Protein AF-A0A4Q6BME8-F1 (afdb_monomer)

pLDDT: mean 77.39, std 13.32, range [43.38, 94.06]

Mean predicted aligned error: 13.31 Å

Solvent-accessible surface area (backbone atoms only — not comparable to full-atom values): 4879 Å² total; per-residue (Å²): 140,84,81,88,78,90,69,87,76,68,82,81,50,79,89,71,62,78,83,82,78,81,83,57,49,80,50,65,35,86,67,68,96,55,44,74,43,69,47,75,33,83,58,100,66,78,43,63,15,48,31,92,88,28,79,46,62,45,84,53,84,89,49,53,55,67,71,82,83,132

Secondary structure (DSSP, 8-state):
-------S-PPPPGGG--------EEEE--SSTTTT-EEEE-SS---EESSTT-SEE---TTS-S-----

Nearest PDB structures (foldseek):
  6i2p-assembly1_D  TM=7.563E-01  e=3.570E-03  Mycobacterium tuberculosis H37Rv
  7rj3-assembly3_C  TM=7.955E-01  e=2.166E-02  Mycobacterium tuberculosis
  8p5x-assembly1_G  TM=7.715E-01  e=1.658E-02  Corynebacterium glutamicum ATCC 13032
  3hx1-assembly1_A  TM=7.158E-01  e=7.205E-02  Synechocystis sp. PCC 6803
  4h87-assembly2_A  TM=4.811E-01  e=6.740E-02  Homo sapiens

Structure (mmCIF, N/CA/C/O backbone):
data_AF-A0A4Q6BME8-F1
#
_entry.id   AF-A0A4Q6BME8-F1
#
loop_
_atom_site.group_PDB
_atom_site.id
_atom_site.type_symbol
_atom_site.label_atom_id
_atom_site.label_alt_id
_atom_site.label_comp_id
_atom_site.label_asym_id
_atom_site.label_entity_id
_atom_site.label_seq_id
_atom_site.pdbx_PDB_ins_code
_atom_site.Cartn_x
_atom_site.Cartn_y
_atom_site.Cartn_z
_atom_site.occupancy
_atom_site.B_iso_or_equiv
_atom_site.auth_seq_id
_atom_site.auth_comp_id
_atom_site.auth_asym_id
_atom_site.auth_atom_id
_atom_site.pdbx_PDB_model_num
ATOM 1 N N . MET A 1 1 ? 38.781 -41.858 -32.121 1.00 58.47 1 MET A N 1
ATOM 2 C CA . MET A 1 1 ? 38.568 -40.941 -30.985 1.00 58.47 1 MET A CA 1
ATOM 3 C C . MET A 1 1 ? 39.710 -39.944 -30.952 1.00 58.47 1 MET A C 1
ATOM 5 O O . MET A 1 1 ? 40.852 -40.390 -30.944 1.00 58.47 1 MET A O 1
ATOM 9 N N . PRO A 1 2 ? 39.400 -38.643 -31.002 1.00 55.56 2 PRO A N 1
ATOM 10 C CA . PRO A 1 2 ? 40.094 -37.669 -30.171 1.00 55.56 2 PRO A CA 1
ATOM 11 C C . PRO A 1 2 ? 39.116 -36.822 -29.339 1.00 55.56 2 PRO A C 1
ATOM 13 O O . PRO A 1 2 ? 37.945 -36.668 -29.684 1.00 55.56 2 PRO A O 1
ATOM 16 N N . ASP A 1 3 ? 39.657 -36.353 -28.222 1.00 58.78 3 ASP A N 1
ATOM 17 C CA . ASP A 1 3 ? 39.046 -35.665 -27.092 1.00 58.78 3 ASP A CA 1
ATOM 18 C C . ASP A 1 3 ? 38.518 -34.248 -27.360 1.00 58.78 3 ASP A C 1
ATOM 20 O O . ASP A 1 3 ? 39.047 -33.510 -28.186 1.00 58.78 3 ASP A O 1
ATOM 24 N N . SER A 1 4 ? 37.513 -33.914 -26.540 1.00 72.38 4 SER A N 1
ATOM 25 C CA . SER A 1 4 ? 37.294 -32.664 -25.795 1.00 72.38 4 SER A CA 1
ATOM 26 C C . SER A 1 4 ? 37.533 -31.310 -26.473 1.0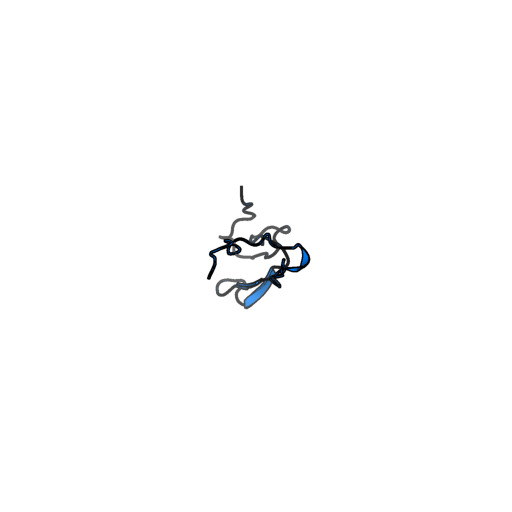0 72.38 4 SER A C 1
ATOM 28 O O . SER A 1 4 ? 38.670 -30.904 -26.708 1.00 72.38 4 SER A O 1
ATOM 30 N N . ILE A 1 5 ? 36.451 -30.530 -26.589 1.00 60.41 5 ILE A N 1
ATOM 31 C CA . ILE A 1 5 ? 36.500 -29.091 -26.304 1.00 60.41 5 ILE A CA 1
ATOM 32 C C . ILE A 1 5 ? 35.328 -28.770 -25.371 1.00 60.41 5 ILE A C 1
ATOM 34 O O . ILE A 1 5 ? 34.161 -28.945 -25.721 1.00 60.41 5 ILE A O 1
ATOM 38 N N . ASP A 1 6 ? 35.689 -28.349 -24.164 1.00 60.94 6 ASP A N 1
ATOM 39 C CA . ASP A 1 6 ? 34.853 -27.824 -23.092 1.00 60.94 6 ASP A CA 1
ATOM 40 C C . ASP A 1 6 ? 33.981 -26.641 -23.545 1.00 60.94 6 ASP A C 1
ATOM 42 O O . ASP A 1 6 ? 34.315 -25.482 -23.314 1.00 60.94 6 ASP A O 1
ATOM 46 N N . ASP A 1 7 ? 32.827 -26.922 -24.146 1.00 57.19 7 ASP A N 1
ATOM 47 C CA . ASP A 1 7 ? 31.845 -25.893 -24.531 1.00 57.19 7 ASP A CA 1
ATOM 48 C C . ASP A 1 7 ? 30.682 -25.798 -23.526 1.00 57.19 7 ASP A C 1
ATOM 50 O O . ASP A 1 7 ? 29.562 -25.395 -23.844 1.00 57.19 7 ASP A O 1
ATOM 54 N N . THR A 1 8 ? 30.929 -26.199 -22.274 1.00 63.75 8 THR A N 1
ATOM 55 C CA . THR A 1 8 ? 29.909 -26.134 -21.213 1.00 63.75 8 THR A CA 1
ATOM 56 C C . THR A 1 8 ? 29.584 -24.681 -20.840 1.00 63.75 8 THR A C 1
ATOM 58 O O . THR A 1 8 ? 28.477 -24.390 -20.389 1.00 63.75 8 THR A O 1
ATOM 61 N N . THR A 1 9 ? 30.512 -23.750 -21.081 1.00 70.81 9 THR A N 1
ATOM 62 C CA . THR A 1 9 ? 30.337 -22.321 -20.793 1.00 70.81 9 THR A CA 1
ATOM 63 C C . THR A 1 9 ? 30.196 -21.537 -22.093 1.00 70.81 9 THR A C 1
ATOM 65 O O . THR A 1 9 ? 31.171 -21.040 -22.649 1.00 70.81 9 THR A O 1
ATOM 68 N N . ARG A 1 10 ? 28.954 -21.399 -22.565 1.00 73.12 10 ARG A N 1
ATOM 69 C CA . ARG A 1 10 ? 28.606 -20.513 -23.682 1.00 73.12 10 ARG A CA 1
ATOM 70 C C . ARG A 1 10 ? 28.268 -19.122 -23.150 1.00 73.12 10 ARG A C 1
ATOM 72 O O . ARG A 1 10 ? 27.393 -18.995 -22.295 1.00 73.12 10 ARG A O 1
ATOM 79 N N . GLU A 1 11 ? 28.898 -18.078 -23.686 1.00 70.56 11 GLU A N 1
ATOM 80 C CA . GLU A 1 11 ? 28.467 -16.702 -23.419 1.00 70.56 11 GLU A CA 1
ATOM 81 C C . GLU A 1 11 ? 27.009 -16.518 -23.862 1.00 70.56 11 GLU A C 1
ATOM 83 O O . GLU A 1 11 ? 26.628 -16.857 -24.990 1.00 70.56 11 GLU A O 1
ATOM 88 N N . ALA A 1 12 ? 26.175 -16.007 -22.955 1.00 66.38 12 ALA A N 1
ATOM 89 C CA . ALA A 1 12 ? 24.784 -15.715 -23.259 1.00 66.38 12 ALA A CA 1
ATOM 90 C C . ALA A 1 12 ? 24.733 -14.619 -24.325 1.00 66.38 12 ALA A C 1
ATOM 92 O O . ALA A 1 12 ? 25.239 -13.511 -24.125 1.00 66.38 12 ALA A O 1
ATOM 93 N N . ARG A 1 13 ? 24.121 -14.916 -25.474 1.00 77.31 13 ARG A N 1
ATOM 94 C CA . ARG A 1 13 ? 23.888 -13.888 -26.487 1.00 77.31 13 ARG A CA 1
ATOM 95 C C . ARG A 1 13 ? 22.801 -12.961 -25.970 1.00 77.31 13 ARG A C 1
ATOM 97 O O . ARG A 1 13 ? 21.895 -13.388 -25.267 1.00 77.31 13 ARG A O 1
ATOM 104 N N . LEU A 1 14 ? 22.833 -11.701 -26.383 1.00 66.12 14 LEU A N 1
ATOM 105 C CA . LEU A 1 14 ? 21.798 -10.729 -26.012 1.00 66.12 14 LEU A CA 1
ATOM 106 C C . LEU A 1 14 ? 20.389 -11.195 -26.444 1.00 66.12 14 LEU A C 1
ATOM 108 O O . LEU A 1 14 ? 19.406 -10.892 -25.781 1.00 66.12 14 LEU A O 1
ATOM 112 N N . ALA A 1 15 ? 20.311 -12.006 -27.507 1.00 71.94 15 ALA A N 1
ATOM 113 C CA . ALA A 1 15 ? 19.094 -12.677 -27.970 1.00 71.94 15 ALA A CA 1
ATOM 114 C C . ALA A 1 15 ? 18.585 -13.800 -27.039 1.00 71.94 15 ALA A C 1
ATOM 116 O O . ALA A 1 15 ? 17.416 -14.163 -27.123 1.00 71.94 15 ALA A O 1
ATOM 117 N N . ASP A 1 16 ? 19.443 -14.332 -26.165 1.00 75.88 16 ASP A N 1
ATOM 118 C CA . ASP A 1 16 ? 19.113 -15.365 -25.176 1.00 75.88 16 ASP A CA 1
ATOM 119 C C . ASP A 1 16 ? 18.647 -14.750 -23.837 1.00 75.88 16 ASP A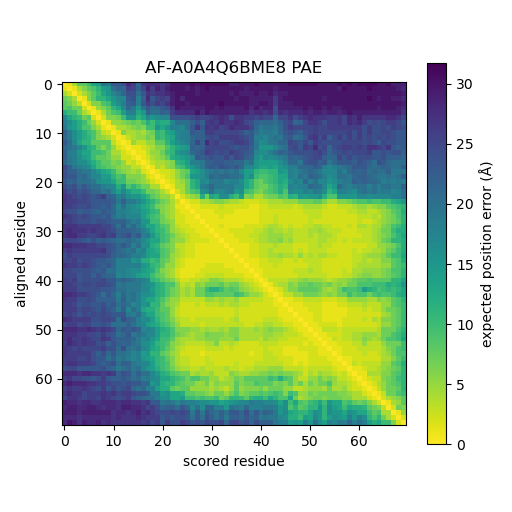 C 1
ATOM 121 O O . ASP A 1 16 ? 18.246 -15.468 -22.920 1.00 75.88 16 ASP A O 1
ATOM 125 N N . LEU A 1 17 ? 18.705 -13.419 -23.694 1.00 77.12 17 LEU A N 1
ATOM 126 C CA . LEU A 1 17 ? 18.230 -12.724 -22.501 1.00 77.12 17 LEU A CA 1
ATOM 127 C C . LEU A 1 17 ? 16.704 -12.584 -22.550 1.00 77.12 17 LEU A C 1
ATOM 129 O O . LEU A 1 17 ? 16.152 -11.816 -23.338 1.00 77.12 17 LEU A O 1
ATOM 133 N N . HIS A 1 18 ? 16.015 -13.304 -21.667 1.00 75.06 18 HIS A N 1
ATOM 134 C CA . HIS A 1 18 ? 14.574 -13.174 -21.479 1.00 75.06 18 HIS A CA 1
ATOM 135 C C . HIS A 1 18 ? 14.257 -12.176 -20.362 1.00 75.06 18 HIS A C 1
ATOM 137 O O . HIS A 1 18 ? 14.630 -12.374 -19.206 1.00 75.06 18 HIS A O 1
ATOM 143 N N . THR A 1 19 ? 13.514 -11.120 -20.695 1.00 66.81 19 THR A N 1
ATOM 144 C CA . THR A 1 19 ? 13.007 -10.157 -19.710 1.00 66.81 19 THR A CA 1
ATOM 145 C C . THR A 1 19 ? 11.660 -10.631 -19.172 1.00 66.81 19 THR A C 1
ATOM 147 O O . THR A 1 19 ? 10.647 -10.564 -19.869 1.00 66.81 19 THR A O 1
ATOM 150 N N . LEU A 1 20 ? 11.631 -11.085 -17.918 1.00 60.75 20 LEU A N 1
ATOM 151 C CA . LEU A 1 20 ? 10.382 -11.317 -17.197 1.00 60.75 20 LEU A CA 1
ATOM 152 C C . LEU A 1 20 ? 9.873 -9.986 -16.634 1.00 60.75 20 LEU A C 1
ATOM 154 O O . LEU A 1 20 ? 10.473 -9.414 -15.726 1.00 60.75 20 LEU A O 1
ATOM 158 N N . VAL A 1 21 ? 8.750 -9.502 -17.160 1.00 62.53 21 VAL A N 1
ATOM 159 C CA . VAL A 1 21 ? 8.045 -8.346 -16.595 1.00 62.53 21 VAL A CA 1
ATOM 160 C C . VAL A 1 21 ? 7.043 -8.862 -15.570 1.00 62.53 21 VAL A C 1
ATOM 162 O O . VAL A 1 21 ? 6.000 -9.405 -15.937 1.00 62.53 21 VAL A O 1
ATOM 165 N N . VAL A 1 22 ? 7.355 -8.701 -14.285 1.00 63.84 22 VAL A N 1
ATOM 166 C CA . VAL A 1 22 ? 6.393 -8.966 -13.209 1.00 63.84 22 VAL A CA 1
ATOM 167 C C . VAL A 1 22 ? 5.299 -7.902 -13.299 1.00 63.84 22 VAL A C 1
ATOM 169 O O . VAL A 1 22 ? 5.540 -6.718 -13.071 1.00 63.84 22 VAL A O 1
ATOM 172 N N . ARG A 1 23 ? 4.103 -8.319 -13.720 1.00 67.88 23 ARG A N 1
ATOM 173 C CA . ARG A 1 23 ? 2.935 -7.455 -13.935 1.00 67.88 23 ARG A CA 1
ATOM 174 C C . ARG A 1 23 ? 2.272 -7.130 -12.596 1.00 67.88 23 ARG A C 1
ATOM 176 O O . ARG A 1 23 ? 1.226 -7.681 -12.290 1.00 67.88 23 ARG A O 1
ATOM 183 N N . GLY A 1 24 ? 2.903 -6.238 -11.838 1.00 71.62 24 GLY A N 1
ATOM 184 C CA . GLY A 1 24 ? 2.373 -5.657 -10.605 1.00 71.62 24 GLY A CA 1
ATOM 185 C C . GLY A 1 24 ? 2.074 -6.658 -9.484 1.00 71.62 24 GLY A C 1
ATOM 186 O O . GLY A 1 24 ? 2.141 -7.874 -9.650 1.00 71.62 24 GLY A O 1
ATOM 187 N N . ALA A 1 25 ? 1.762 -6.130 -8.308 1.00 81.50 25 ALA A N 1
ATOM 188 C CA . ALA A 1 25 ? 1.221 -6.901 -7.191 1.00 81.50 25 ALA A CA 1
ATOM 189 C C . ALA A 1 25 ? -0.090 -6.260 -6.738 1.00 81.50 25 ALA A C 1
ATOM 191 O O . ALA A 1 25 ? -0.238 -5.049 -6.825 1.00 81.50 25 ALA A O 1
ATOM 192 N N . GLU A 1 26 ? -1.047 -7.038 -6.253 1.00 89.25 26 GLU A N 1
ATOM 193 C CA . GLU A 1 26 ? -2.273 -6.489 -5.671 1.00 89.25 26 GLU A CA 1
ATOM 194 C C . GLU A 1 26 ? -2.156 -6.509 -4.147 1.00 89.25 26 GLU A C 1
ATOM 196 O O . GLU A 1 26 ? -1.774 -7.519 -3.554 1.00 89.25 26 GLU A O 1
ATOM 201 N N . LEU A 1 27 ? -2.448 -5.376 -3.510 1.00 88.75 27 LEU A N 1
ATOM 202 C CA . LEU A 1 27 ? -2.430 -5.230 -2.058 1.00 88.75 27 LEU A CA 1
ATOM 203 C C . LEU A 1 27 ? -3.847 -4.967 -1.574 1.00 88.75 27 LEU A C 1
ATOM 205 O O . LEU A 1 27 ? -4.439 -3.952 -1.940 1.00 88.75 27 LEU A O 1
ATOM 209 N N . THR A 1 28 ? -4.347 -5.839 -0.701 1.00 93.38 28 THR A N 1
ATOM 210 C CA . THR A 1 28 ? -5.670 -5.715 -0.081 1.00 93.38 28 THR A CA 1
ATOM 211 C C . THR A 1 28 ? -5.542 -5.582 1.430 1.00 93.38 28 THR A C 1
ATOM 213 O O . THR A 1 28 ? -4.834 -6.351 2.084 1.00 93.38 28 THR A O 1
ATOM 216 N N . VAL A 1 29 ? -6.269 -4.630 2.010 1.00 93.44 29 VAL A N 1
ATOM 217 C CA . VAL A 1 29 ? -6.393 -4.495 3.463 1.00 93.44 29 VAL A CA 1
ATOM 218 C C . VAL A 1 29 ? -7.320 -5.597 3.973 1.00 93.44 29 VAL A C 1
ATOM 220 O O . VAL A 1 29 ? -8.521 -5.578 3.713 1.00 93.44 29 VAL A O 1
ATOM 223 N N . SER A 1 30 ? -6.779 -6.568 4.703 1.00 94.06 30 SER A N 1
ATOM 224 C CA . SER A 1 30 ? -7.556 -7.715 5.190 1.00 94.06 30 SER A CA 1
ATOM 225 C C . SER A 1 30 ? -8.422 -7.396 6.414 1.00 94.06 30 SER A C 1
ATOM 227 O O . SER A 1 30 ? -9.468 -8.013 6.597 1.00 94.06 30 SER A O 1
ATOM 229 N N . ALA A 1 31 ? -8.005 -6.443 7.252 1.00 88.12 31 ALA A N 1
ATOM 230 C CA . ALA A 1 31 ? -8.682 -6.089 8.497 1.00 88.12 31 ALA A CA 1
ATOM 231 C C . ALA A 1 31 ? -8.416 -4.630 8.908 1.00 88.12 31 ALA A C 1
ATOM 233 O O . ALA A 1 31 ? -7.419 -4.034 8.504 1.00 88.12 31 ALA A O 1
ATOM 234 N N . GLY A 1 32 ? -9.298 -4.079 9.748 1.00 89.44 32 GLY A N 1
ATOM 235 C CA . GLY A 1 32 ? -9.238 -2.695 10.231 1.00 89.44 32 GLY A CA 1
ATOM 236 C C . GLY A 1 32 ? -10.282 -1.777 9.579 1.00 89.44 32 GLY A C 1
ATOM 237 O O . GLY A 1 32 ? -11.140 -2.252 8.835 1.00 89.44 32 GLY A O 1
ATOM 238 N N . PRO A 1 33 ? -10.233 -0.460 9.854 1.00 91.31 33 PRO A N 1
ATOM 239 C CA . PRO A 1 33 ? -11.226 0.506 9.366 1.00 91.31 33 PRO A CA 1
ATOM 240 C C . PRO A 1 33 ? -11.334 0.586 7.837 1.00 91.31 33 PRO A C 1
ATOM 242 O O . PRO A 1 33 ? -12.392 0.909 7.310 1.00 91.31 33 PRO A O 1
ATOM 245 N N . ASP A 1 34 ? -10.243 0.278 7.136 1.00 92.00 34 ASP A N 1
ATOM 246 C CA . ASP A 1 34 ? -10.149 0.302 5.674 1.00 92.00 34 ASP A CA 1
ATOM 247 C C . ASP A 1 34 ? -10.184 -1.111 5.053 1.00 92.00 34 ASP A C 1
ATOM 249 O O . ASP A 1 34 ? -9.725 -1.294 3.926 1.00 92.00 34 ASP A O 1
ATOM 253 N N . ALA A 1 35 ? -10.681 -2.128 5.770 1.00 93.56 35 ALA A N 1
ATOM 254 C CA . ALA A 1 35 ? -10.752 -3.500 5.259 1.00 93.56 35 ALA A CA 1
ATOM 255 C C . ALA A 1 35 ? -11.499 -3.596 3.912 1.00 93.56 35 ALA A C 1
ATOM 257 O O . ALA A 1 35 ? -12.512 -2.934 3.691 1.00 93.56 35 ALA A O 1
ATOM 258 N N . GLY A 1 36 ? -10.988 -4.435 3.007 1.00 93.50 36 GLY A N 1
ATOM 259 C CA . GLY A 1 36 ? -11.482 -4.608 1.635 1.00 93.50 36 GLY A CA 1
ATOM 260 C C . GLY A 1 36 ? -10.921 -3.602 0.625 1.00 93.50 36 GLY A C 1
ATOM 261 O O . GLY A 1 36 ? -11.074 -3.787 -0.583 1.00 93.50 36 GLY A O 1
ATOM 262 N N . ARG A 1 37 ? -10.234 -2.551 1.083 1.00 91.88 37 ARG A N 1
ATOM 263 C CA . ARG A 1 37 ? -9.580 -1.586 0.198 1.00 91.88 37 ARG A CA 1
ATOM 264 C C . ARG A 1 37 ? -8.390 -2.226 -0.507 1.00 91.88 37 ARG A C 1
ATOM 266 O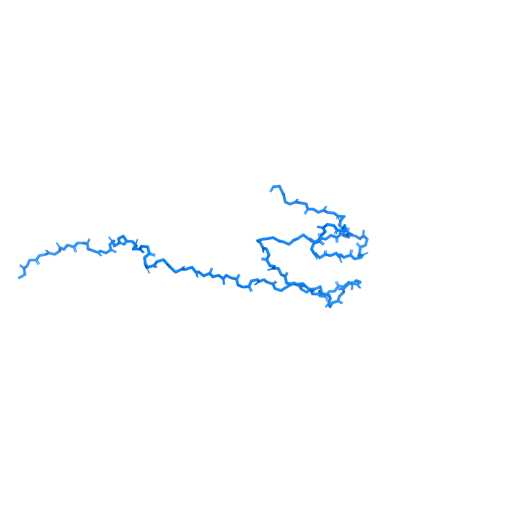 O . ARG A 1 37 ? -7.600 -2.924 0.126 1.00 91.88 37 ARG A O 1
ATOM 273 N N . THR A 1 38 ? -8.264 -1.954 -1.801 1.00 92.31 38 THR A N 1
ATOM 274 C CA . THR A 1 38 ? -7.306 -2.627 -2.680 1.00 92.31 38 THR A CA 1
ATOM 275 C C . THR A 1 38 ? -6.599 -1.628 -3.586 1.00 92.31 38 THR A C 1
ATOM 277 O O . THR A 1 38 ? -7.223 -0.661 -4.029 1.00 92.31 38 THR A O 1
ATOM 280 N N . ILE A 1 39 ? -5.314 -1.857 -3.860 1.00 91.06 39 ILE A N 1
ATOM 281 C CA . ILE A 1 39 ? -4.546 -1.124 -4.872 1.00 91.06 39 ILE A CA 1
ATOM 282 C C . ILE A 1 39 ? -3.692 -2.076 -5.712 1.00 9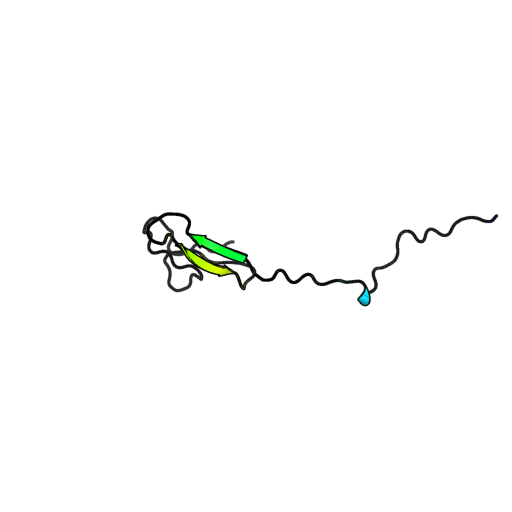1.06 39 ILE A C 1
ATOM 284 O O . ILE A 1 39 ? -3.280 -3.139 -5.245 1.00 91.06 39 ILE A O 1
ATOM 288 N N . LEU A 1 40 ? -3.383 -1.649 -6.934 1.00 89.06 40 LEU A N 1
ATOM 289 C CA . LEU A 1 40 ? -2.365 -2.272 -7.769 1.00 89.06 40 LEU A CA 1
ATOM 290 C C . LEU A 1 40 ? -1.019 -1.589 -7.507 1.00 89.06 40 LEU A C 1
ATOM 292 O O . LEU A 1 40 ? -0.882 -0.374 -7.627 1.00 89.06 40 LEU A O 1
ATOM 296 N N . ALA A 1 41 ? -0.020 -2.379 -7.141 1.00 84.62 41 ALA A N 1
ATOM 297 C CA . ALA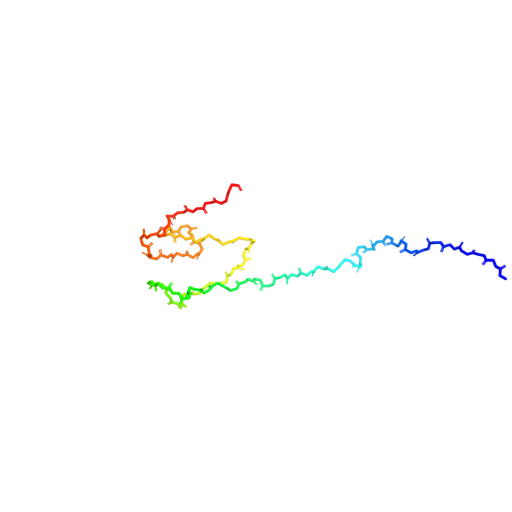 A 1 41 ? 1.373 -1.987 -7.049 1.00 84.62 41 ALA A CA 1
ATOM 298 C C . ALA A 1 41 ? 1.960 -1.947 -8.464 1.00 84.62 41 ALA A C 1
ATOM 300 O O . ALA A 1 41 ? 2.416 -2.962 -8.990 1.00 84.62 41 ALA A O 1
ATOM 301 N N . GLU A 1 42 ? 1.899 -0.778 -9.096 1.00 75.38 42 GLU A N 1
ATOM 302 C CA . GLU A 1 42 ? 2.437 -0.558 -10.446 1.00 75.38 42 GLU A CA 1
ATOM 303 C C . G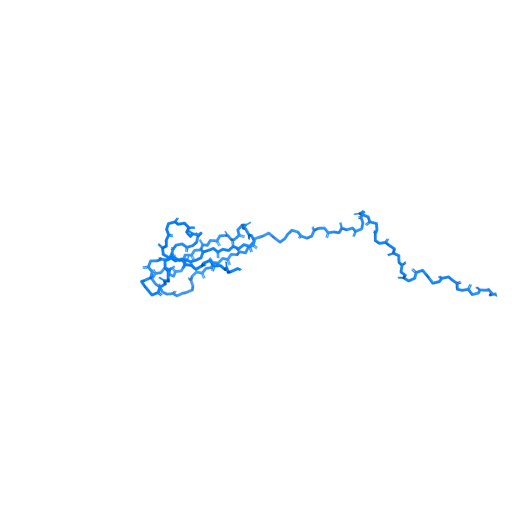LU A 1 42 ? 3.939 -0.208 -10.435 1.00 75.38 42 GLU A C 1
ATOM 305 O O . GLU A 1 42 ? 4.616 -0.342 -11.454 1.00 75.38 42 GLU A O 1
ATOM 310 N N . GLY A 1 43 ? 4.470 0.215 -9.282 1.00 73.94 43 GLY A N 1
ATOM 311 C CA . GLY A 1 43 ? 5.876 0.568 -9.075 1.00 73.94 43 GLY A CA 1
ATOM 312 C C . GLY A 1 43 ? 6.711 -0.530 -8.406 1.00 73.94 43 GLY A C 1
ATOM 313 O O . GLY A 1 43 ? 6.209 -1.571 -7.989 1.00 73.94 43 GLY A O 1
ATOM 314 N N . SER A 1 44 ? 8.013 -0.270 -8.259 1.00 76.94 44 SER A N 1
ATOM 315 C CA . SER A 1 44 ? 8.937 -1.138 -7.510 1.00 76.94 44 SER A CA 1
ATOM 316 C C . SER A 1 44 ? 8.725 -1.088 -5.992 1.00 76.94 44 SER A C 1
ATOM 318 O O . SER A 1 44 ? 9.242 -1.940 -5.269 1.00 76.94 44 SER A O 1
ATOM 320 N N . SER A 1 45 ? 7.977 -0.100 -5.501 1.00 81.19 45 SER A N 1
ATOM 321 C CA . SER A 1 45 ? 7.602 0.057 -4.100 1.00 81.19 45 SER A CA 1
ATOM 322 C C . SER A 1 45 ? 6.198 0.647 -3.980 1.00 81.19 45 SER A C 1
ATOM 324 O O . SER A 1 45 ? 5.673 1.237 -4.923 1.00 81.19 45 SER A O 1
ATOM 326 N N . VAL A 1 46 ? 5.593 0.456 -2.807 1.00 85.50 46 VAL A N 1
ATOM 327 C CA . VAL A 1 46 ? 4.281 1.000 -2.452 1.00 85.50 46 VAL A CA 1
ATOM 328 C C . VAL A 1 46 ? 4.385 1.671 -1.094 1.00 85.50 46 VAL A C 1
ATOM 330 O O . VAL A 1 46 ? 4.809 1.051 -0.115 1.00 85.50 46 VAL A O 1
ATOM 333 N N . LEU A 1 47 ? 3.974 2.932 -1.022 1.00 88.75 47 LEU A N 1
ATOM 334 C CA . LEU A 1 47 ? 3.933 3.703 0.207 1.00 88.75 47 LEU A CA 1
ATOM 335 C C . LEU A 1 47 ? 2.554 3.583 0.865 1.00 88.75 47 LEU A C 1
ATOM 337 O O . LEU A 1 47 ? 1.540 4.027 0.327 1.00 88.75 47 LEU A O 1
ATOM 341 N N . VAL A 1 48 ? 2.529 3.012 2.069 1.00 89.69 48 VAL A N 1
ATOM 342 C CA . VAL A 1 48 ? 1.320 2.866 2.892 1.00 89.69 48 VAL A CA 1
ATOM 343 C C . VAL A 1 48 ? 1.403 3.816 4.086 1.00 89.69 48 VAL A C 1
ATOM 345 O O . VAL A 1 48 ? 2.411 3.844 4.795 1.00 89.69 48 VAL A O 1
ATOM 348 N N . GLY A 1 49 ? 0.354 4.600 4.329 1.00 89.06 49 GLY A N 1
ATOM 349 C CA . GLY A 1 49 ? 0.338 5.567 5.430 1.00 89.06 49 GLY A CA 1
ATOM 350 C C . GLY A 1 49 ? -0.944 6.389 5.487 1.00 89.06 49 GLY A C 1
ATOM 351 O O . GLY A 1 49 ? -1.879 6.137 4.738 1.00 89.06 49 GLY A O 1
ATOM 352 N N . THR A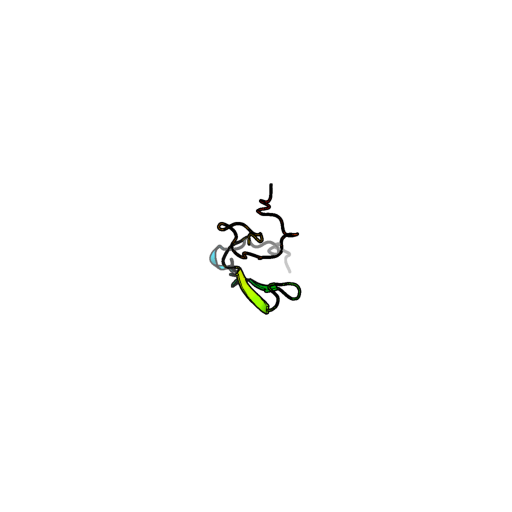 1 50 ? -1.009 7.393 6.364 1.00 89.75 50 THR A N 1
ATOM 353 C CA . THR A 1 50 ? -2.194 8.280 6.457 1.00 89.75 50 THR A CA 1
ATOM 354 C C . THR A 1 50 ? -2.077 9.561 5.617 1.00 89.75 50 THR A C 1
ATOM 356 O O . THR A 1 50 ? -3.064 10.281 5.419 1.00 89.75 50 THR A O 1
ATOM 359 N N . GLY A 1 51 ? -0.875 9.855 5.105 1.00 85.69 51 GLY A N 1
ATOM 360 C CA . GLY A 1 51 ? -0.570 11.041 4.307 1.00 85.69 51 GLY A CA 1
ATOM 361 C C . GLY A 1 51 ? -1.144 11.005 2.887 1.00 85.69 51 GLY A C 1
ATOM 362 O O . GLY A 1 51 ? -1.347 9.949 2.299 1.00 85.69 51 GLY A O 1
ATOM 363 N N . VAL A 1 52 ? -1.368 12.189 2.309 1.00 85.38 52 VAL A N 1
ATOM 364 C CA . VAL A 1 52 ? -1.906 12.356 0.940 1.00 85.38 52 VAL A CA 1
ATOM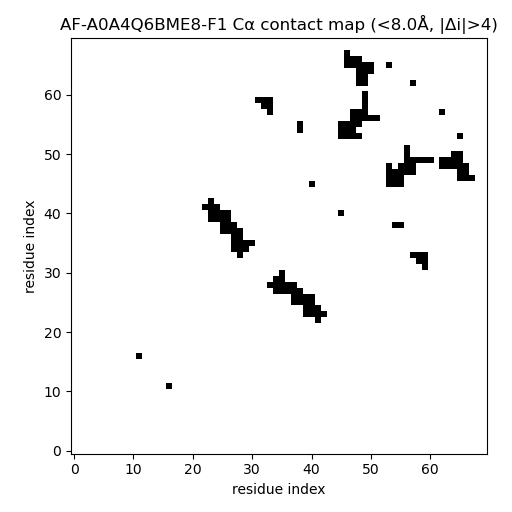 365 C C . VAL A 1 52 ? -0.941 11.923 -0.166 1.00 85.38 52 VAL A C 1
ATOM 367 O O . VAL A 1 52 ? -1.370 11.726 -1.292 1.00 85.38 52 VAL A O 1
ATOM 370 N N . ALA A 1 53 ? 0.344 11.779 0.160 1.00 85.25 53 ALA A N 1
ATOM 371 C CA . ALA A 1 53 ? 1.385 11.326 -0.758 1.00 85.25 53 ALA A CA 1
ATOM 372 C C . ALA A 1 53 ? 1.584 9.796 -0.748 1.00 85.25 53 ALA A C 1
ATOM 374 O O . ALA A 1 53 ? 2.515 9.314 -1.376 1.00 85.25 53 ALA A O 1
ATOM 375 N N . CYS A 1 54 ? 0.777 9.043 0.012 1.00 86.94 54 CYS A N 1
ATOM 376 C CA . CYS A 1 54 ? 0.852 7.580 0.059 1.00 86.94 54 CYS A CA 1
ATOM 377 C C . CYS A 1 54 ? 0.008 6.966 -1.062 1.00 86.94 54 CYS A C 1
ATOM 379 O O . CYS A 1 54 ? -1.124 7.402 -1.273 1.00 86.94 54 CYS A O 1
ATOM 381 N N . ASP A 1 55 ? 0.523 5.917 -1.704 1.00 87.56 55 ASP A N 1
ATOM 382 C CA . ASP A 1 55 ? -0.195 5.146 -2.726 1.00 87.56 55 ASP A CA 1
ATOM 383 C C . ASP A 1 55 ? -1.423 4.448 -2.122 1.00 87.56 55 ASP A C 1
ATOM 385 O O . ASP A 1 55 ? -2.525 4.499 -2.669 1.00 87.56 55 ASP A O 1
ATOM 389 N N . LEU A 1 56 ? -1.259 3.860 -0.929 1.00 89.38 56 LEU A N 1
ATOM 390 C CA . LEU A 1 56 ? -2.359 3.350 -0.113 1.00 89.38 56 LEU A CA 1
ATOM 391 C C . LEU A 1 56 ? -2.529 4.211 1.135 1.00 89.38 56 LEU A C 1
ATOM 393 O O . LEU A 1 56 ? -1.807 4.076 2.128 1.00 89.38 56 LEU A O 1
ATOM 397 N N . ARG A 1 57 ? -3.535 5.083 1.088 1.00 91.19 57 ARG A N 1
ATOM 398 C CA . ARG A 1 57 ? -3.911 5.920 2.223 1.00 91.19 57 ARG A CA 1
ATOM 399 C C . ARG A 1 57 ? -4.882 5.196 3.153 1.00 91.19 57 ARG A C 1
ATOM 401 O O . ARG A 1 57 ? -6.024 4.943 2.772 1.00 91.19 57 ARG A O 1
ATOM 408 N N . LEU A 1 58 ? -4.440 4.936 4.379 1.00 91.19 58 LEU A N 1
ATOM 409 C CA . LEU A 1 58 ? -5.247 4.367 5.457 1.00 91.19 58 LEU A CA 1
ATOM 410 C C . LEU A 1 58 ? -5.765 5.476 6.383 1.00 91.19 58 LEU A C 1
ATOM 412 O O . LEU A 1 58 ? -5.114 6.501 6.585 1.00 91.19 58 LEU A O 1
ATOM 416 N N . SER A 1 59 ? -6.964 5.283 6.921 1.00 87.62 59 SER A N 1
ATOM 417 C CA . SER A 1 59 ? -7.630 6.190 7.863 1.00 87.62 59 SER A CA 1
ATOM 418 C C . SER A 1 59 ? -7.289 5.894 9.327 1.00 87.62 59 SER A C 1
ATOM 420 O O . SER A 1 59 ? -7.552 6.720 10.205 1.00 87.62 59 SER A O 1
ATOM 422 N N . ASP A 1 60 ? -6.689 4.732 9.588 1.00 86.75 60 ASP A N 1
ATOM 423 C CA . ASP A 1 60 ? -6.317 4.285 10.923 1.00 86.75 60 ASP A CA 1
ATOM 424 C C . ASP A 1 60 ? -5.284 5.227 11.571 1.00 86.75 60 ASP A C 1
ATOM 426 O O . ASP A 1 60 ? -4.207 5.485 11.032 1.00 86.75 60 ASP A O 1
ATOM 430 N N . LYS A 1 61 ? -5.614 5.737 12.763 1.00 82.00 61 LYS A N 1
ATOM 431 C CA . LYS A 1 61 ? -4.786 6.690 13.520 1.00 82.00 61 LYS A CA 1
ATOM 432 C C . LYS A 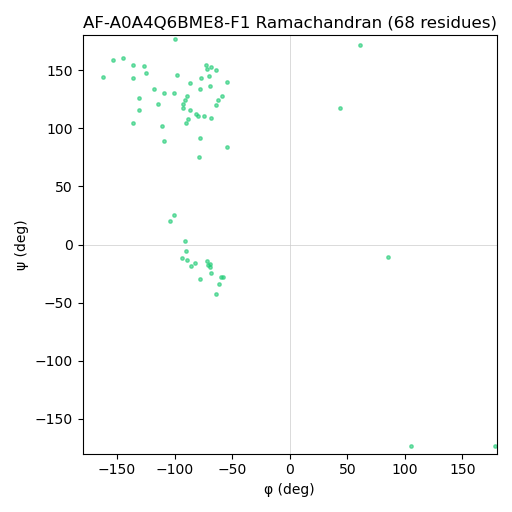1 61 ? -3.516 6.068 14.102 1.00 82.00 61 LYS A C 1
ATOM 434 O O . LYS A 1 61 ? -2.617 6.811 14.490 1.00 82.00 61 LYS A O 1
ATOM 439 N N . LEU A 1 62 ? -3.452 4.741 14.199 1.00 82.12 62 LEU A N 1
ATOM 440 C CA . LEU A 1 62 ? -2.269 4.004 14.644 1.00 82.12 62 LEU A CA 1
ATOM 441 C C . LEU A 1 62 ? -1.254 3.812 13.512 1.00 82.12 62 LEU A C 1
ATOM 443 O O . LEU A 1 62 ? -0.089 3.511 13.771 1.00 82.12 62 LEU A O 1
ATOM 447 N N . VAL A 1 63 ? -1.673 4.017 12.261 1.00 81.50 63 VAL A N 1
ATOM 448 C CA . VAL A 1 63 ? -0.783 3.997 11.103 1.00 81.50 63 VAL A CA 1
ATOM 449 C C . VAL A 1 63 ? -0.016 5.317 11.042 1.00 81.50 63 VAL A C 1
ATOM 451 O O . VAL A 1 63 ? -0.567 6.411 11.189 1.00 81.50 63 VAL A O 1
ATOM 454 N N . SER A 1 64 ? 1.294 5.228 10.822 1.00 77.56 64 SER A N 1
ATOM 455 C CA . SER A 1 64 ? 2.140 6.408 10.697 1.00 77.56 64 SER A CA 1
ATOM 456 C C . SER A 1 64 ? 1.758 7.246 9.471 1.00 77.56 64 SER A C 1
ATOM 458 O O . SER A 1 64 ? 1.296 6.753 8.441 1.00 77.56 64 SER A O 1
ATOM 460 N N . ARG A 1 65 ? 1.976 8.563 9.565 1.00 71.75 65 ARG A N 1
ATOM 461 C CA . ARG A 1 65 ? 1.659 9.492 8.469 1.00 71.75 65 ARG A CA 1
ATOM 462 C C . ARG A 1 65 ? 2.449 9.198 7.199 1.00 71.75 65 ARG A C 1
ATOM 464 O O . ARG A 1 65 ? 1.933 9.384 6.100 1.00 71.75 65 ARG A O 1
ATOM 471 N N . THR A 1 66 ? 3.686 8.739 7.358 1.00 63.12 66 THR A N 1
ATOM 472 C CA . THR A 1 66 ? 4.584 8.321 6.278 1.00 63.12 66 THR A CA 1
ATOM 473 C C . THR A 1 66 ? 5.693 7.460 6.885 1.00 63.12 66 THR A C 1
ATOM 475 O O . THR A 1 66 ? 6.156 7.763 7.988 1.00 63.12 66 THR A O 1
ATOM 478 N N . ARG A 1 67 ? 6.163 6.425 6.180 1.00 47.59 67 ARG A N 1
ATOM 479 C CA . ARG A 1 67 ? 7.464 5.798 6.459 1.00 47.59 67 ARG A CA 1
ATOM 480 C C . ARG A 1 67 ? 8.187 5.560 5.132 1.00 47.59 67 ARG A C 1
ATOM 482 O O . ARG A 1 67 ? 7.798 4.680 4.377 1.00 47.59 67 ARG A O 1
ATOM 489 N N . ALA A 1 68 ? 9.190 6.381 4.833 1.00 43.38 68 ALA A N 1
ATOM 490 C CA . ALA A 1 68 ? 10.093 6.154 3.706 1.00 43.38 68 ALA A CA 1
ATOM 491 C C . ALA A 1 68 ? 11.104 5.051 4.079 1.00 43.38 68 ALA A C 1
ATOM 493 O O . ALA A 1 68 ? 11.507 5.002 5.250 1.00 43.38 68 ALA A O 1
ATOM 494 N N . PRO A 1 69 ? 11.512 4.166 3.152 1.00 51.62 69 PRO A N 1
ATOM 495 C CA . PRO A 1 69 ? 12.703 3.364 3.365 1.00 51.62 69 PRO A CA 1
ATOM 496 C C . PRO A 1 69 ? 13.933 4.280 3.277 1.00 51.62 69 PRO A C 1
ATOM 498 O O . PRO A 1 69 ? 13.932 5.271 2.546 1.00 51.62 69 PRO A O 1
ATOM 501 N N . TRP A 1 70 ? 14.929 3.960 4.096 1.00 47.28 70 TRP A N 1
ATOM 502 C CA . TRP A 1 70 ? 16.287 4.485 4.001 1.00 47.28 70 TRP A CA 1
ATOM 503 C C . TRP A 1 70 ? 16.921 4.058 2.679 1.00 47.28 70 TRP A C 1
ATOM 505 O O . TRP A 1 70 ? 16.576 2.944 2.216 1.00 47.28 70 TRP A O 1
#

Sequence (70 aa):
MPDSIDDTTREARLADLHTLVVRGAELTVSAGPDAGRTILAEGSSVLVGTGVACDLRLSDKLVSRTRAPW

Foldseek 3Di:
DDDDDPPVDDDQDPVNDDDDDPQWDKDAACDDPRHRDIDTGRDPDFWEFCAPPGPHHDPDPVGHRTDDDD

Radius of gyration: 23.17 Å; Cα contacts (8 Å, |Δi|>4): 79; chains: 1; bounding box: 52×53×46 Å